Protein AF-A0A6G1R841-F1 (afdb_monomer_lite)

Radius of gyration: 22.88 Å; chains: 1; bounding box: 64×58×62 Å

Sequence (181 aa):
MAHLGDCILSTQPREPSEGLQLNFQQNINDTMTVLPKLATGLDVNVRFTGVSDFEYTPECIIFDLLNVPLYHGWLVDPQSLEVVHAVGRLSYNQLVEKIITCKQASDSGLVSEGLVAEQFLESTASQLTYHGLCELTAAVREGELSVFFRNNHFSTMIKHEVWPRPCPGFLGASMTPVTLS

Structure (mmCIF, N/CA/C/O backbone):
data_AF-A0A6G1R841-F1
#
_entry.id   AF-A0A6G1R841-F1
#
loop_
_atom_site.group_PDB
_atom_site.id
_atom_site.type_symbol
_atom_site.label_atom_id
_atom_site.label_alt_id
_atom_site.label_comp_id
_atom_site.label_asym_id
_atom_site.label_entity_id
_atom_site.label_seq_id
_atom_site.pdbx_PDB_ins_code
_atom_site.Cartn_x
_atom_site.Cartn_y
_atom_site.Cartn_z
_atom_site.occupancy
_atom_site.B_iso_or_equiv
_atom_site.auth_seq_id
_atom_site.auth_comp_id
_atom_site.auth_asym_id
_atom_site.auth_atom_id
_atom_site.pdbx_PDB_model_num
ATOM 1 N N . MET A 1 1 ? -10.593 12.272 17.774 1.00 74.06 1 MET A N 1
ATOM 2 C CA . MET A 1 1 ? -9.296 12.176 18.477 1.00 74.06 1 MET A CA 1
ATOM 3 C C . MET A 1 1 ? -9.442 11.687 19.912 1.00 74.06 1 MET A C 1
ATOM 5 O O . MET A 1 1 ? -8.889 10.636 20.182 1.00 74.06 1 MET A O 1
ATOM 9 N N . ALA A 1 2 ? -10.221 12.342 20.789 1.00 78.50 2 ALA A N 1
ATOM 10 C CA . ALA A 1 2 ? -10.377 11.920 22.196 1.00 78.50 2 ALA A CA 1
ATOM 11 C C . ALA A 1 2 ? -10.762 10.433 22.370 1.00 78.50 2 ALA A C 1
ATOM 13 O O . ALA A 1 2 ? -10.008 9.681 22.968 1.00 78.50 2 ALA A O 1
ATOM 14 N N . HIS A 1 3 ? -11.838 9.974 21.718 1.00 82.88 3 HIS A N 1
ATOM 15 C CA . HIS A 1 3 ? -12.283 8.574 21.815 1.00 82.88 3 HIS A CA 1
ATOM 16 C C . HIS A 1 3 ? -11.253 7.538 21.336 1.00 82.88 3 HIS A C 1
ATOM 18 O O . HIS A 1 3 ? -11.164 6.454 21.903 1.00 82.88 3 HIS A O 1
ATOM 24 N N . LEU A 1 4 ? -10.478 7.863 20.296 1.00 79.56 4 LEU A N 1
ATOM 25 C CA . LEU A 1 4 ? -9.416 6.989 19.787 1.00 79.56 4 LEU A CA 1
ATOM 26 C C . LEU A 1 4 ? -8.253 6.912 20.783 1.00 79.56 4 LEU A C 1
ATOM 28 O O . LEU A 1 4 ? -7.759 5.822 21.048 1.00 79.56 4 LEU A O 1
ATOM 32 N N . GLY A 1 5 ? -7.872 8.049 21.378 1.00 80.44 5 GLY A N 1
ATOM 33 C CA . GLY A 1 5 ? -6.882 8.095 22.455 1.00 80.44 5 GLY A CA 1
ATOM 34 C C . GLY A 1 5 ? -7.309 7.266 23.667 1.00 80.44 5 GLY A C 1
ATOM 35 O O . GLY A 1 5 ? -6.523 6.463 24.158 1.00 80.44 5 GLY A O 1
ATOM 36 N N . ASP A 1 6 ? -8.572 7.373 24.087 1.00 82.44 6 ASP A N 1
ATOM 37 C CA . ASP A 1 6 ? -9.109 6.587 25.205 1.00 82.44 6 ASP A CA 1
ATOM 38 C C . ASP A 1 6 ? -9.108 5.073 24.905 1.00 82.44 6 ASP A C 1
ATOM 40 O O . ASP A 1 6 ? -8.779 4.263 25.774 1.00 82.44 6 ASP A O 1
ATOM 44 N N . CYS A 1 7 ? -9.420 4.670 23.665 1.00 81.88 7 CYS A N 1
ATOM 45 C CA . CYS A 1 7 ? -9.338 3.266 23.238 1.00 81.88 7 CYS A CA 1
ATOM 46 C C . CYS A 1 7 ? -7.894 2.737 23.276 1.00 81.88 7 CYS A C 1
ATOM 48 O O . CYS A 1 7 ? -7.646 1.637 23.764 1.00 81.88 7 CYS A O 1
ATOM 50 N N . ILE A 1 8 ? -6.926 3.532 22.812 1.00 82.44 8 ILE A N 1
ATOM 51 C CA . ILE A 1 8 ? -5.506 3.150 22.821 1.00 82.44 8 ILE A CA 1
ATOM 52 C C . ILE A 1 8 ? -4.992 3.014 24.259 1.00 82.44 8 ILE A C 1
ATOM 54 O O . ILE A 1 8 ? -4.371 2.010 24.596 1.00 82.44 8 ILE A O 1
ATOM 58 N N . LEU A 1 9 ? -5.312 3.971 25.134 1.00 82.62 9 LEU A N 1
ATOM 59 C CA . LEU A 1 9 ? -4.882 3.952 26.538 1.00 82.62 9 LEU A CA 1
ATOM 60 C C . LEU A 1 9 ? -5.543 2.840 27.367 1.00 82.62 9 LEU A C 1
ATOM 62 O O . LEU A 1 9 ? -4.988 2.426 28.382 1.00 82.62 9 LEU A O 1
ATOM 66 N N . SER A 1 10 ? -6.716 2.354 26.955 1.00 82.56 10 SER A N 1
ATOM 67 C CA . SER A 1 10 ? -7.406 1.231 27.609 1.00 82.56 10 SER A CA 1
ATOM 68 C C . SER A 1 10 ? -6.985 -0.146 27.082 1.00 82.56 10 SER A C 1
ATOM 70 O O . SER A 1 10 ? -7.408 -1.166 27.633 1.00 82.56 10 SER A O 1
ATOM 72 N N . THR A 1 11 ? -6.132 -0.198 26.054 1.00 80.88 11 THR A N 1
ATOM 73 C CA . THR A 1 11 ? -5.610 -1.455 25.505 1.00 80.88 11 THR A CA 1
ATOM 74 C C . THR A 1 11 ? -4.647 -2.104 26.504 1.00 80.88 11 THR A C 1
ATOM 76 O O . THR A 1 11 ? -3.770 -1.441 27.054 1.00 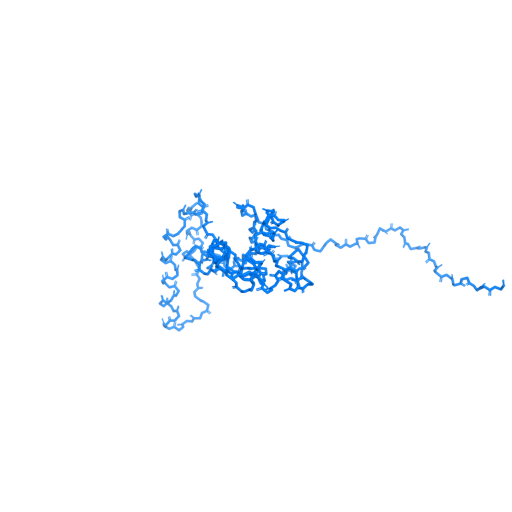80.88 11 THR A O 1
ATOM 79 N N . GLN A 1 12 ? -4.794 -3.411 26.747 1.00 75.56 12 GLN A N 1
ATOM 80 C CA . GLN A 1 12 ? -3.916 -4.161 27.651 1.00 75.56 12 GLN A CA 1
ATOM 81 C C . GLN A 1 12 ? -2.863 -4.975 26.885 1.00 75.56 12 GLN A C 1
ATOM 83 O O . GLN A 1 12 ? -3.154 -5.476 25.793 1.00 75.56 12 GLN A O 1
ATOM 88 N N . PRO A 1 13 ? -1.653 -5.154 27.449 1.00 73.00 13 PRO A N 1
ATOM 89 C CA . PRO A 1 13 ? -0.644 -6.022 26.859 1.00 73.00 13 PRO A CA 1
ATOM 90 C C . PRO A 1 13 ? -1.147 -7.471 26.813 1.00 73.00 13 PRO A C 1
ATOM 92 O O . PRO A 1 13 ? -1.739 -7.972 27.768 1.00 73.00 13 PRO A O 1
ATOM 95 N N . ARG A 1 14 ? -0.892 -8.157 25.692 1.00 68.06 14 ARG A N 1
ATOM 96 C CA . ARG A 1 14 ? -1.326 -9.550 25.477 1.00 68.06 14 ARG A CA 1
ATOM 97 C C . ARG A 1 14 ? -0.632 -10.546 26.409 1.00 68.06 14 ARG A C 1
ATOM 99 O O . ARG A 1 14 ? -1.213 -11.583 26.704 1.00 68.06 14 ARG A O 1
ATOM 106 N N . GLU A 1 15 ? 0.574 -10.228 26.885 1.00 68.19 15 GLU A N 1
ATOM 107 C CA . GLU A 1 15 ? 1.327 -11.054 27.830 1.00 68.19 15 GLU A CA 1
ATOM 108 C C . GLU A 1 15 ? 2.006 -10.212 28.925 1.00 68.19 15 GLU A C 1
ATOM 110 O O . GLU A 1 15 ? 2.488 -9.113 28.645 1.00 68.19 15 GLU A O 1
ATOM 115 N N . PRO A 1 16 ? 2.092 -10.721 30.170 1.00 63.12 16 PRO A N 1
ATOM 116 C CA . PRO A 1 16 ? 2.532 -9.941 31.326 1.00 63.12 16 PRO A CA 1
ATOM 117 C C . PRO A 1 16 ? 4.055 -9.870 31.531 1.00 63.12 16 PRO A C 1
ATOM 119 O O . PRO A 1 16 ? 4.486 -9.366 32.565 1.00 63.12 16 PRO A O 1
ATOM 122 N N . SER A 1 17 ? 4.894 -10.362 30.615 1.00 73.81 17 SER A N 1
ATOM 123 C CA . SER A 1 17 ? 6.352 -10.347 30.826 1.00 73.81 17 SER A CA 1
ATOM 124 C C . SER A 1 17 ? 6.938 -8.924 30.767 1.00 73.81 17 SER A C 1
ATOM 126 O O . SER A 1 17 ? 6.540 -8.109 29.936 1.00 73.81 17 SER A O 1
ATOM 128 N N . GLU A 1 18 ? 7.895 -8.603 31.649 1.00 68.06 18 GLU A N 1
ATOM 129 C CA . GLU A 1 18 ? 8.427 -7.233 31.822 1.00 68.06 18 GLU A CA 1
ATOM 130 C C . GLU A 1 18 ? 8.997 -6.623 30.530 1.00 68.06 18 GLU A C 1
ATOM 132 O O . GLU A 1 18 ? 8.741 -5.460 30.223 1.00 68.06 18 GLU A O 1
ATOM 137 N N . GLY A 1 19 ? 9.724 -7.409 29.727 1.00 67.25 19 GLY A N 1
ATOM 138 C CA . GLY A 1 19 ? 10.268 -6.936 28.448 1.00 67.25 19 GLY A CA 1
ATOM 139 C C . GLY A 1 19 ? 9.185 -6.608 27.412 1.00 67.25 19 GLY A C 1
ATOM 140 O O . GLY A 1 19 ? 9.329 -5.659 26.643 1.00 67.25 19 GLY A O 1
ATOM 141 N N . LEU A 1 20 ? 8.070 -7.345 27.419 1.00 69.88 20 LEU A N 1
ATOM 142 C CA . LEU A 1 20 ? 6.923 -7.079 26.547 1.00 69.88 20 LEU A CA 1
ATOM 143 C C . LEU A 1 20 ? 6.130 -5.849 27.003 1.00 69.88 20 LEU A C 1
ATOM 145 O O . LEU A 1 20 ? 5.612 -5.124 26.155 1.00 69.88 20 LEU A O 1
ATOM 149 N N . GLN A 1 21 ? 6.090 -5.563 28.308 1.00 76.06 21 GLN A N 1
ATOM 150 C CA . GLN A 1 21 ? 5.457 -4.349 28.834 1.00 76.06 21 GLN A CA 1
ATOM 151 C C . GLN A 1 21 ? 6.194 -3.077 28.398 1.00 76.06 21 GLN A C 1
ATOM 153 O O . GLN A 1 21 ? 5.546 -2.101 28.023 1.00 76.06 21 GLN A O 1
ATOM 158 N N . LEU A 1 22 ? 7.532 -3.089 28.388 1.00 78.69 22 LEU A N 1
ATOM 159 C CA . LEU A 1 22 ? 8.325 -1.948 27.914 1.00 78.69 22 LEU A CA 1
ATOM 160 C C . LEU A 1 22 ? 8.107 -1.683 26.418 1.00 78.69 22 LEU A C 1
ATOM 162 O O . LEU A 1 22 ? 7.856 -0.540 26.037 1.00 78.69 22 LEU A O 1
ATOM 166 N N . ASN A 1 23 ? 8.117 -2.734 25.591 1.00 83.38 23 ASN A N 1
ATOM 167 C CA . ASN A 1 23 ? 7.815 -2.614 24.161 1.00 83.38 23 ASN A CA 1
ATOM 168 C C . ASN A 1 23 ? 6.393 -2.085 23.932 1.00 83.38 23 ASN A C 1
ATOM 170 O O . ASN A 1 23 ? 6.179 -1.195 23.116 1.00 83.38 23 ASN A O 1
ATOM 174 N N . PHE A 1 24 ? 5.416 -2.587 24.689 1.00 81.88 24 PHE A N 1
ATOM 175 C CA . PHE A 1 24 ? 4.035 -2.123 24.597 1.00 81.88 24 PHE A CA 1
ATOM 176 C C . PHE A 1 24 ? 3.890 -0.644 24.984 1.00 81.88 24 PHE A C 1
ATOM 178 O O . PHE A 1 24 ? 3.214 0.116 24.292 1.00 81.88 24 PHE A O 1
ATOM 185 N N . GLN A 1 25 ? 4.568 -0.207 26.048 1.00 83.62 25 GLN A N 1
ATOM 186 C CA . GLN A 1 25 ? 4.565 1.192 26.470 1.00 83.62 25 GLN A CA 1
ATOM 187 C C . GLN A 1 25 ? 5.203 2.109 25.420 1.00 83.62 25 GLN A C 1
ATOM 189 O O . GLN A 1 25 ? 4.707 3.214 25.184 1.00 83.62 25 GLN A O 1
ATOM 194 N N . GLN A 1 26 ? 6.283 1.651 24.784 1.00 85.50 26 GLN A N 1
ATOM 195 C CA . GLN A 1 26 ? 6.903 2.361 23.672 1.00 85.50 26 GLN A CA 1
ATOM 196 C C . GLN A 1 26 ? 5.933 2.473 22.490 1.00 85.50 26 GLN A C 1
ATOM 198 O O . GLN A 1 26 ? 5.714 3.578 22.000 1.00 85.50 26 GLN A O 1
ATOM 203 N N . ASN A 1 27 ? 5.250 1.382 22.131 1.00 85.94 27 ASN A N 1
ATOM 204 C CA . ASN A 1 27 ? 4.256 1.395 21.061 1.00 85.94 27 ASN A CA 1
ATOM 205 C C . ASN A 1 27 ? 3.121 2.395 21.331 1.00 85.94 27 ASN A C 1
ATOM 207 O O . ASN A 1 27 ? 2.711 3.114 20.421 1.00 85.94 27 ASN A O 1
ATOM 211 N N . ILE A 1 28 ? 2.627 2.494 22.573 1.00 86.50 28 ILE A N 1
ATOM 212 C CA . ILE A 1 28 ? 1.620 3.503 22.950 1.00 86.50 28 ILE A CA 1
ATOM 213 C C . ILE A 1 28 ? 2.160 4.923 22.744 1.00 86.50 28 ILE A C 1
ATOM 215 O O . ILE A 1 28 ? 1.470 5.762 22.165 1.00 86.50 28 ILE A O 1
ATOM 219 N N . ASN A 1 29 ? 3.384 5.205 23.194 1.00 86.44 29 ASN A N 1
ATOM 220 C CA . ASN A 1 29 ? 3.980 6.536 23.057 1.00 86.44 29 ASN A C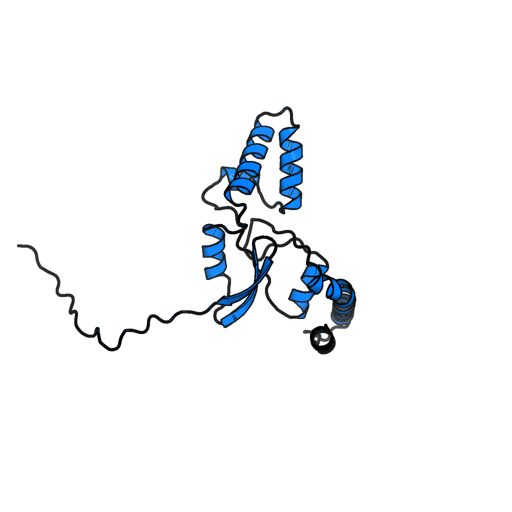A 1
ATOM 221 C C . ASN A 1 29 ? 4.175 6.928 21.584 1.00 86.44 29 ASN A C 1
ATOM 223 O O . ASN A 1 29 ? 3.836 8.049 21.188 1.00 86.44 29 ASN A O 1
ATOM 227 N N . ASP A 1 30 ? 4.656 5.994 20.767 1.00 86.44 30 ASP A N 1
ATOM 228 C CA . ASP A 1 30 ? 4.822 6.188 19.327 1.00 86.44 30 ASP A CA 1
ATOM 229 C C . ASP A 1 30 ? 3.459 6.448 18.667 1.00 86.44 30 ASP A C 1
ATOM 231 O O . ASP A 1 30 ? 3.296 7.425 17.934 1.00 86.44 30 ASP A O 1
ATOM 235 N N . THR A 1 31 ? 2.433 5.676 19.045 1.00 85.94 31 THR A N 1
ATOM 236 C CA . THR A 1 31 ? 1.043 5.845 18.583 1.00 85.94 31 THR A CA 1
ATOM 237 C C . THR A 1 31 ? 0.485 7.227 18.908 1.00 85.94 31 THR A C 1
ATOM 239 O O . THR A 1 31 ? -0.121 7.869 18.051 1.00 85.94 31 THR A O 1
ATOM 242 N N . MET A 1 32 ? 0.702 7.730 20.126 1.00 85.88 32 MET A N 1
ATOM 243 C CA . MET A 1 32 ? 0.246 9.069 20.526 1.00 85.88 32 MET A CA 1
ATOM 244 C C . MET A 1 32 ? 0.916 10.181 19.711 1.00 85.88 32 MET A C 1
ATOM 246 O O . MET A 1 32 ? 0.311 11.232 19.491 1.00 85.88 32 MET A O 1
ATOM 250 N N . THR A 1 33 ? 2.129 9.933 19.217 1.00 87.06 33 THR A N 1
ATOM 251 C CA . THR A 1 33 ? 2.873 10.868 18.366 1.00 87.06 33 THR A CA 1
ATOM 252 C C . THR A 1 33 ? 2.344 10.873 16.929 1.00 87.06 33 THR A C 1
ATOM 254 O O . THR A 1 33 ? 2.270 11.933 16.306 1.00 87.06 33 THR A O 1
ATOM 257 N N . VAL A 1 34 ? 1.930 9.714 16.400 1.00 87.25 34 VAL A N 1
ATOM 258 C CA . VAL A 1 34 ? 1.402 9.585 15.027 1.00 87.25 34 VAL A CA 1
ATOM 259 C C . VAL A 1 34 ? -0.107 9.817 14.914 1.00 87.25 34 VAL A C 1
ATOM 261 O O . VAL A 1 34 ? -0.588 10.156 13.838 1.00 87.25 34 VAL A O 1
ATOM 264 N N . LEU A 1 35 ? -0.859 9.719 16.012 1.00 84.81 35 LEU A N 1
ATOM 265 C CA . LEU A 1 35 ? -2.314 9.910 16.072 1.00 84.81 35 LEU A CA 1
ATOM 266 C C . LEU A 1 35 ? -2.807 11.153 15.305 1.00 84.81 35 LEU A C 1
ATOM 268 O O . LEU A 1 35 ? -3.741 11.017 14.512 1.00 84.81 35 LEU A O 1
ATOM 272 N N . PRO A 1 36 ? -2.214 12.355 15.475 1.00 86.69 36 PRO A N 1
ATOM 273 C CA . PRO A 1 36 ? -2.633 13.544 14.732 1.00 86.69 36 PRO A CA 1
ATOM 274 C C . PRO A 1 36 ? -2.556 13.383 13.209 1.00 86.69 36 PRO A C 1
ATOM 276 O O . PRO A 1 36 ? -3.384 13.960 12.503 1.00 86.69 36 PRO A O 1
ATOM 279 N N . LYS A 1 37 ? -1.624 12.561 12.702 1.00 85.69 37 LYS A N 1
ATOM 280 C CA . LYS A 1 37 ? -1.458 12.312 11.264 1.00 85.69 37 LYS A CA 1
ATOM 281 C C . LYS A 1 37 ? -2.651 11.584 10.650 1.00 85.69 37 LYS A C 1
ATOM 283 O O . LYS A 1 37 ? -2.954 11.817 9.487 1.00 85.69 37 LYS A O 1
ATOM 288 N N . LEU A 1 38 ? -3.414 10.810 11.429 1.00 82.44 38 LEU A N 1
ATOM 289 C CA . LEU A 1 38 ? -4.657 10.191 10.942 1.00 82.44 38 LEU A CA 1
ATOM 290 C C . LEU A 1 38 ? -5.654 11.216 10.380 1.00 82.44 38 LEU A C 1
ATOM 292 O O . LEU A 1 38 ? -6.457 10.873 9.518 1.00 82.44 38 LEU A O 1
ATOM 296 N N . ALA A 1 39 ? -5.621 12.462 10.865 1.00 81.56 39 ALA A N 1
ATOM 297 C CA . ALA A 1 39 ? -6.498 13.526 10.384 1.00 81.56 39 ALA A CA 1
ATOM 298 C C . ALA A 1 39 ? -5.952 14.253 9.144 1.00 81.56 39 ALA A C 1
ATOM 300 O O . ALA A 1 39 ? -6.733 14.824 8.386 1.00 81.56 39 ALA A O 1
ATOM 301 N N . THR A 1 40 ? -4.631 14.267 8.947 1.00 83.50 40 THR A N 1
ATOM 302 C CA . THR A 1 40 ? -3.967 15.035 7.879 1.00 83.50 40 THR A CA 1
ATOM 303 C C . THR A 1 40 ? -3.497 14.180 6.705 1.00 83.50 40 THR A C 1
ATOM 305 O O . THR A 1 40 ? -3.208 14.728 5.647 1.00 83.50 40 THR A O 1
ATOM 308 N N . GLY A 1 41 ? -3.424 12.861 6.880 1.00 81.62 41 GLY A N 1
ATOM 309 C CA . GLY A 1 41 ? -2.902 11.914 5.900 1.00 81.62 41 GLY A CA 1
ATOM 310 C C . GLY A 1 41 ? -1.874 10.984 6.537 1.00 81.62 41 GLY A C 1
ATOM 311 O O . GLY A 1 41 ? -1.016 11.427 7.301 1.00 81.62 41 GLY A O 1
ATOM 312 N N . LEU A 1 42 ? -1.990 9.694 6.231 1.00 86.25 42 LEU A N 1
ATOM 313 C CA . LEU A 1 42 ? -1.114 8.648 6.740 1.00 86.25 42 LEU A CA 1
ATOM 314 C C . LEU A 1 42 ? -0.214 8.143 5.612 1.00 86.25 42 LEU A C 1
ATOM 316 O O . LEU A 1 42 ? -0.721 7.725 4.569 1.00 86.25 42 LEU A O 1
ATOM 320 N N . ASP A 1 43 ? 1.097 8.167 5.833 1.00 86.50 43 ASP A N 1
ATOM 321 C CA . ASP A 1 43 ? 2.070 7.683 4.860 1.00 86.50 43 ASP A CA 1
ATOM 322 C C . ASP A 1 43 ? 2.221 6.163 4.980 1.00 86.50 43 ASP A C 1
ATOM 324 O O . ASP A 1 43 ? 2.599 5.631 6.027 1.00 86.50 43 ASP A O 1
ATOM 328 N N . VAL A 1 44 ? 1.925 5.458 3.889 1.00 91.00 44 VAL A N 1
ATOM 329 C CA . VAL A 1 44 ? 2.111 4.009 3.769 1.00 91.00 44 VAL A CA 1
ATOM 330 C C . VAL A 1 44 ? 2.909 3.702 2.514 1.00 91.00 44 VAL A C 1
ATOM 332 O O . VAL A 1 44 ?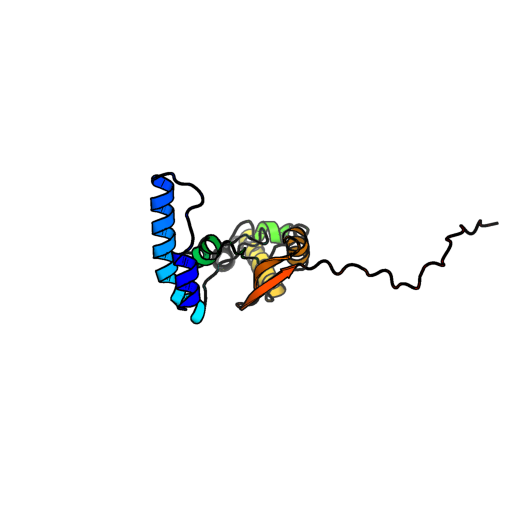 2.741 4.348 1.481 1.00 91.00 44 VAL A O 1
ATOM 335 N N . ASN A 1 45 ? 3.772 2.694 2.594 1.00 94.25 45 ASN A N 1
ATOM 336 C CA . ASN A 1 45 ? 4.561 2.243 1.457 1.00 94.25 45 ASN A CA 1
ATOM 337 C C . ASN A 1 45 ? 4.309 0.752 1.224 1.00 94.25 45 ASN A C 1
ATOM 339 O O . ASN A 1 45 ? 4.732 -0.087 2.015 1.00 94.25 45 ASN A O 1
ATOM 343 N N . VAL A 1 46 ? 3.576 0.430 0.161 1.00 95.50 46 VAL A N 1
ATOM 344 C CA . VAL A 1 46 ? 3.184 -0.948 -0.168 1.00 95.50 46 VAL A CA 1
ATOM 345 C C . VAL A 1 46 ? 4.351 -1.736 -0.756 1.00 95.50 46 VAL A C 1
ATOM 347 O O . VAL A 1 46 ? 5.236 -1.170 -1.403 1.00 95.50 46 VAL A O 1
ATOM 350 N N . ARG A 1 47 ? 4.326 -3.058 -0.592 1.00 96.81 47 ARG A N 1
ATOM 351 C CA . ARG A 1 47 ? 5.098 -4.014 -1.391 1.00 96.81 47 ARG A CA 1
ATOM 352 C C . ARG A 1 47 ? 4.137 -4.805 -2.258 1.00 96.81 47 ARG A C 1
ATOM 354 O O . ARG A 1 47 ? 3.043 -5.142 -1.839 1.00 96.81 47 ARG A O 1
ATOM 361 N N . PHE A 1 48 ? 4.561 -5.163 -3.458 1.00 96.56 48 PHE A N 1
ATOM 362 C CA . PHE A 1 48 ? 3.664 -5.785 -4.436 1.00 96.56 48 PHE A CA 1
ATOM 363 C C . PHE A 1 48 ? 3.553 -7.316 -4.305 1.00 96.56 48 PHE A C 1
ATOM 365 O O . PHE A 1 48 ? 3.067 -7.976 -5.224 1.00 96.56 48 PHE A O 1
ATOM 372 N N . THR A 1 49 ? 4.048 -7.881 -3.200 1.00 95.12 49 THR A N 1
ATOM 373 C CA . THR A 1 49 ? 4.208 -9.327 -2.981 1.00 95.12 49 THR A CA 1
ATOM 374 C C . THR A 1 49 ? 3.026 -9.995 -2.288 1.00 95.12 49 THR A C 1
ATOM 376 O O . THR A 1 49 ? 2.880 -11.206 -2.419 1.00 95.12 49 THR A O 1
ATOM 379 N N . GLY A 1 50 ? 2.194 -9.237 -1.574 1.00 95.38 50 GLY A N 1
ATOM 380 C CA . GLY A 1 50 ? 1.092 -9.775 -0.783 1.00 95.38 50 GLY A CA 1
ATOM 381 C C . GLY A 1 50 ? 0.148 -8.669 -0.331 1.00 95.38 50 GLY A C 1
ATOM 382 O O . GLY A 1 50 ? 0.518 -7.503 -0.315 1.00 95.38 50 GLY A O 1
ATOM 383 N N . VAL A 1 51 ? -1.083 -9.023 0.036 1.00 96.31 51 VAL A N 1
ATOM 384 C CA . VAL A 1 51 ? -2.150 -8.049 0.354 1.00 96.31 51 VAL A CA 1
ATOM 385 C C . VAL A 1 51 ? -1.977 -7.306 1.679 1.00 96.31 51 VAL A C 1
ATOM 387 O O . VAL A 1 51 ? -2.639 -6.297 1.905 1.00 96.31 51 VAL A O 1
ATOM 390 N N . SER A 1 52 ? -1.115 -7.804 2.563 1.00 95.25 52 SER A N 1
ATOM 391 C CA . SER A 1 52 ? -0.780 -7.191 3.857 1.00 95.25 52 SER A CA 1
ATOM 392 C C . SER A 1 52 ? 0.655 -6.672 3.892 1.00 95.25 52 SER A C 1
ATOM 394 O O . SER A 1 52 ? 1.153 -6.322 4.962 1.00 95.25 52 SER A O 1
ATOM 396 N N . ASP A 1 53 ? 1.344 -6.650 2.749 1.00 95.38 53 ASP A N 1
ATOM 397 C CA . ASP A 1 53 ? 2.769 -6.364 2.720 1.00 95.38 53 ASP A CA 1
ATOM 398 C C . ASP A 1 53 ? 3.001 -4.857 2.605 1.00 95.38 53 ASP A C 1
ATOM 400 O O . ASP A 1 53 ? 3.007 -4.268 1.526 1.00 95.38 53 ASP A O 1
ATOM 404 N N . PHE A 1 54 ? 3.264 -4.229 3.745 1.00 94.50 54 PHE A N 1
ATOM 405 C CA . PHE A 1 54 ? 3.687 -2.835 3.831 1.00 94.50 54 PHE A CA 1
ATOM 406 C C . PHE A 1 54 ? 5.120 -2.750 4.362 1.00 94.50 54 PHE A C 1
ATOM 408 O O . PHE A 1 54 ? 5.602 -3.617 5.094 1.00 94.50 54 PHE A O 1
ATOM 415 N N . GLU A 1 55 ? 5.836 -1.693 3.996 1.00 92.56 55 GLU A N 1
ATOM 416 C CA . GLU A 1 55 ? 6.999 -1.273 4.763 1.00 92.56 55 GLU A CA 1
ATOM 417 C C . GLU A 1 55 ? 6.534 -0.771 6.129 1.00 92.56 55 GLU A C 1
ATOM 419 O O . GLU A 1 55 ? 5.569 -0.013 6.228 1.00 92.56 55 GLU A O 1
ATOM 424 N N . TYR A 1 56 ? 7.211 -1.221 7.184 1.00 85.38 56 TYR A N 1
ATOM 425 C CA . TYR A 1 56 ? 6.861 -0.823 8.536 1.00 85.38 56 TYR A CA 1
ATOM 426 C C . TYR A 1 56 ? 7.224 0.647 8.746 1.00 85.38 56 TYR A C 1
ATOM 428 O O . TYR A 1 56 ? 8.400 0.998 8.861 1.00 85.38 56 TYR A O 1
ATOM 436 N N . THR A 1 57 ? 6.205 1.498 8.785 1.00 86.31 57 THR A N 1
ATOM 437 C CA . THR A 1 57 ? 6.318 2.905 9.161 1.00 86.31 57 THR A CA 1
ATOM 438 C C . THR A 1 57 ? 5.779 3.101 10.581 1.00 86.31 57 THR A C 1
ATOM 440 O O . THR A 1 57 ? 4.942 2.311 11.034 1.00 86.31 57 THR A O 1
ATOM 443 N N . PRO A 1 58 ? 6.225 4.136 11.317 1.00 84.50 58 PRO A N 1
ATOM 444 C CA . PRO A 1 58 ? 5.677 4.456 12.637 1.00 84.50 58 PRO A CA 1
ATOM 445 C C . PRO A 1 58 ? 4.154 4.609 12.637 1.00 84.50 58 PRO A C 1
ATOM 447 O O . PRO A 1 58 ? 3.502 4.350 13.634 1.00 84.50 58 PRO A O 1
ATOM 450 N N . GLU A 1 59 ? 3.573 5.014 11.515 1.00 84.56 59 GLU A N 1
ATOM 451 C CA . GLU A 1 59 ? 2.143 5.165 11.296 1.00 84.56 59 GLU A CA 1
ATOM 452 C C . GLU A 1 59 ? 1.369 3.837 11.358 1.00 84.56 59 GLU A C 1
ATOM 454 O O . GLU A 1 59 ? 0.226 3.813 11.823 1.00 84.56 59 GLU A O 1
ATOM 459 N N . CYS A 1 60 ? 1.985 2.729 10.931 1.00 86.50 60 CYS A N 1
ATOM 460 C CA . CYS A 1 60 ? 1.350 1.409 10.907 1.00 86.50 60 CYS A CA 1
ATOM 461 C C . CYS A 1 60 ? 1.045 0.867 12.312 1.00 86.50 60 CYS A C 1
ATOM 463 O O . CYS A 1 60 ? 0.114 0.079 12.478 1.00 86.50 60 CYS A O 1
ATOM 465 N N . ILE A 1 61 ? 1.756 1.353 13.334 1.00 86.62 61 ILE A N 1
ATOM 466 C CA . ILE A 1 61 ? 1.614 0.904 14.725 1.00 86.62 61 ILE A CA 1
ATOM 467 C C . ILE A 1 61 ? 0.197 1.101 15.283 1.00 86.62 61 ILE A C 1
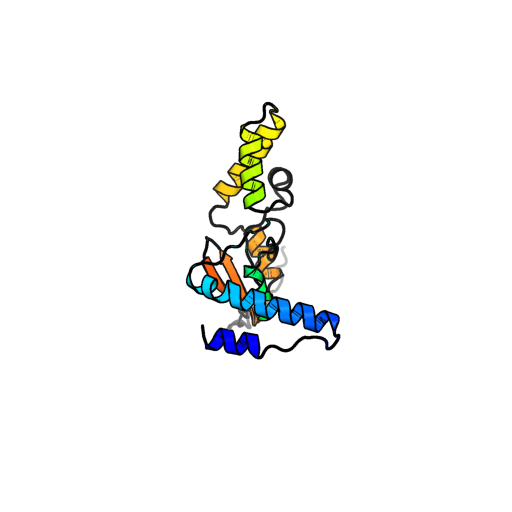ATOM 469 O O . ILE A 1 61 ? -0.243 0.364 16.164 1.00 86.62 61 ILE A O 1
ATOM 473 N N . ILE A 1 62 ? -0.540 2.084 14.749 1.00 88.00 62 ILE A N 1
ATOM 474 C CA . ILE A 1 62 ? -1.921 2.377 15.140 1.00 88.00 62 ILE A CA 1
ATOM 475 C C . ILE A 1 62 ? -2.819 1.176 14.816 1.00 88.00 62 ILE A C 1
ATOM 477 O O . ILE A 1 62 ? -3.663 0.795 15.627 1.00 88.00 62 ILE A O 1
ATOM 481 N N . PHE A 1 63 ? -2.636 0.577 13.638 1.00 88.69 63 PHE A N 1
ATOM 482 C CA . PHE A 1 63 ? -3.419 -0.572 13.184 1.00 88.69 63 PHE A CA 1
ATOM 483 C C . PHE A 1 63 ? -3.093 -1.820 14.007 1.00 88.69 63 PHE A C 1
ATOM 485 O O . PHE A 1 63 ? -4.007 -2.540 14.418 1.00 88.69 63 PHE A O 1
ATOM 492 N N . ASP A 1 64 ? -1.815 -2.008 14.345 1.00 85.81 64 ASP A N 1
ATOM 493 C CA . ASP A 1 64 ? -1.356 -3.107 15.195 1.00 85.81 64 ASP A CA 1
ATOM 494 C C . ASP A 1 64 ? -1.916 -3.003 16.623 1.00 85.81 64 ASP A C 1
ATOM 496 O O . ASP A 1 64 ? -2.424 -3.992 17.161 1.00 85.81 64 ASP A O 1
ATOM 500 N N . LEU A 1 65 ? -1.889 -1.807 17.231 1.00 85.31 65 LEU A N 1
ATOM 501 C CA . LEU A 1 65 ? -2.442 -1.584 18.573 1.00 85.31 65 LEU A CA 1
ATOM 502 C C . LEU A 1 65 ? -3.960 -1.758 18.620 1.00 85.31 65 LEU A C 1
ATOM 504 O O . LEU A 1 65 ? -4.475 -2.371 19.553 1.00 85.31 65 LEU A O 1
ATOM 508 N N . LEU A 1 66 ? -4.679 -1.249 17.616 1.00 84.12 66 LEU A N 1
ATOM 509 C CA . LEU A 1 66 ? -6.134 -1.404 17.527 1.00 84.12 66 LEU A CA 1
ATOM 510 C C . LEU A 1 66 ? -6.553 -2.813 17.083 1.00 84.12 66 LEU A C 1
ATOM 512 O O . LEU A 1 66 ? -7.745 -3.120 17.080 1.00 84.12 66 LEU A O 1
ATOM 516 N N . ASN A 1 67 ? -5.590 -3.673 16.729 1.00 86.69 67 ASN A N 1
ATOM 517 C CA . ASN A 1 67 ? -5.820 -4.999 16.167 1.00 86.69 67 ASN A CA 1
ATOM 518 C C . ASN A 1 67 ? -6.757 -4.956 14.945 1.00 86.69 67 ASN A C 1
ATOM 520 O O . ASN A 1 67 ? -7.649 -5.793 14.798 1.00 86.69 67 ASN A O 1
ATOM 524 N N . VAL A 1 68 ? -6.560 -3.952 14.087 1.00 91.19 68 VAL A N 1
ATOM 525 C CA . VAL A 1 68 ? -7.308 -3.758 12.843 1.00 91.19 68 VAL A CA 1
ATOM 526 C C . VAL A 1 68 ? -6.370 -4.060 11.679 1.00 91.19 68 VAL A C 1
ATOM 528 O O . VAL A 1 68 ? -5.413 -3.318 11.483 1.00 91.19 68 VAL A O 1
ATOM 531 N N . PRO A 1 69 ? -6.616 -5.113 10.885 1.00 93.38 69 PRO A N 1
ATOM 532 C CA . PRO A 1 69 ? -5.768 -5.427 9.743 1.00 93.38 69 PRO A CA 1
ATOM 533 C C . PRO A 1 69 ? -5.767 -4.301 8.705 1.00 93.38 69 PRO A C 1
ATOM 535 O O . PRO A 1 69 ? -6.822 -3.748 8.383 1.00 93.38 69 PRO A O 1
ATOM 538 N N . LEU A 1 70 ? -4.592 -4.007 8.149 1.00 94.75 70 LEU A N 1
ATOM 539 C CA . LEU A 1 70 ? -4.420 -3.121 7.002 1.00 94.75 70 LEU A CA 1
ATOM 540 C C . LEU A 1 70 ? -4.141 -3.962 5.750 1.00 94.75 70 LEU A C 1
ATOM 542 O O . LEU A 1 70 ? -3.251 -4.812 5.749 1.00 94.75 70 LEU A O 1
ATOM 546 N N . TYR A 1 71 ? -4.894 -3.706 4.685 1.00 96.44 71 TYR A N 1
ATOM 547 C CA . TYR A 1 71 ? -4.803 -4.423 3.419 1.00 96.44 71 TYR A CA 1
ATOM 548 C C . TYR A 1 71 ? -4.673 -3.476 2.222 1.00 96.44 71 TYR A C 1
ATOM 550 O O . TYR A 1 71 ? -5.195 -2.362 2.233 1.00 96.44 71 TYR A O 1
ATOM 558 N N . HIS A 1 72 ? -4.050 -3.949 1.145 1.00 96.94 72 HIS A N 1
ATOM 559 C CA . HIS A 1 72 ? -4.078 -3.345 -0.187 1.00 96.94 72 HIS A CA 1
ATOM 560 C C . HIS A 1 72 ? -4.226 -4.436 -1.260 1.00 96.94 72 HIS A C 1
ATOM 562 O O . HIS A 1 72 ? -4.024 -5.618 -1.003 1.00 96.94 72 HIS A O 1
ATOM 568 N N . GLY A 1 73 ? -4.608 -4.049 -2.479 1.00 96.56 73 GLY A N 1
ATOM 569 C CA . GLY A 1 73 ? -4.811 -4.979 -3.605 1.00 96.56 73 GLY A CA 1
ATOM 570 C C . GLY A 1 73 ? -3.850 -4.754 -4.770 1.00 96.56 73 GLY A C 1
ATOM 571 O O . GLY A 1 73 ? -4.115 -5.168 -5.905 1.00 96.56 73 GLY A O 1
ATOM 572 N N . TRP A 1 74 ? -2.762 -4.035 -4.513 1.00 97.56 74 TRP A N 1
ATOM 573 C CA . TRP A 1 74 ? -1.769 -3.682 -5.520 1.00 97.56 74 TRP A CA 1
ATOM 574 C C . TRP A 1 74 ? -0.650 -4.724 -5.559 1.00 97.56 74 TRP A C 1
ATOM 576 O O . TRP A 1 74 ? 0.386 -4.548 -4.925 1.00 97.56 74 TRP A O 1
ATOM 586 N N . LEU A 1 75 ? -0.897 -5.836 -6.250 1.00 97.00 75 LEU A N 1
ATOM 587 C CA . LEU A 1 75 ? 0.018 -6.973 -6.326 1.00 97.00 75 LEU A CA 1
ATOM 588 C C . LEU A 1 75 ? 0.473 -7.201 -7.763 1.00 97.00 75 LEU A C 1
ATOM 590 O O . LEU A 1 75 ? -0.259 -6.918 -8.711 1.00 97.00 75 LEU A O 1
ATOM 594 N N . VAL A 1 76 ? 1.671 -7.754 -7.921 1.00 96.50 76 VAL A N 1
ATOM 595 C CA . VAL A 1 76 ? 2.108 -8.277 -9.217 1.00 96.50 76 VAL A CA 1
ATOM 596 C C . VAL A 1 76 ? 1.394 -9.600 -9.485 1.00 96.50 76 VAL A C 1
ATOM 598 O O . VAL A 1 76 ? 1.242 -10.422 -8.585 1.00 96.50 76 VAL A O 1
ATOM 601 N N . ASP A 1 77 ? 0.963 -9.807 -10.728 1.00 94.75 77 ASP A N 1
ATOM 602 C CA . ASP A 1 77 ? 0.423 -11.089 -11.171 1.00 94.75 77 ASP A CA 1
ATOM 603 C C . ASP A 1 77 ? 1.569 -12.104 -11.381 1.00 94.75 77 ASP A C 1
ATOM 605 O O . ASP A 1 77 ? 2.435 -11.863 -12.232 1.00 94.75 77 ASP A O 1
ATOM 609 N N . PRO A 1 78 ? 1.583 -13.251 -10.671 1.00 93.25 78 PRO A N 1
ATOM 610 C CA . PRO A 1 78 ? 2.591 -14.297 -10.836 1.00 93.25 78 PRO A CA 1
ATOM 611 C C . PRO A 1 78 ? 2.679 -14.866 -12.257 1.00 93.25 78 PRO A C 1
ATOM 613 O O . PRO A 1 78 ? 3.707 -15.435 -12.621 1.00 93.25 78 PRO A O 1
ATOM 616 N N . GLN A 1 79 ? 1.626 -14.721 -13.073 1.00 92.69 79 GLN A N 1
ATOM 617 C CA . GLN A 1 79 ? 1.641 -15.139 -14.478 1.00 92.69 79 GLN A CA 1
ATOM 618 C C . GLN A 1 79 ? 2.587 -14.284 -15.334 1.00 92.69 79 GLN A C 1
ATOM 620 O O . GLN A 1 79 ? 3.101 -14.756 -16.348 1.00 92.69 79 GLN A O 1
ATOM 625 N N . SER A 1 80 ? 2.855 -13.044 -14.919 1.00 93.75 80 SER A N 1
ATOM 626 C CA . SER A 1 80 ? 3.732 -12.109 -15.625 1.00 93.75 80 SER A CA 1
ATOM 627 C C . SER A 1 80 ? 5.158 -12.173 -15.074 1.00 93.75 80 SER A C 1
ATOM 629 O O . SER A 1 80 ? 5.596 -11.281 -14.348 1.00 93.75 80 SER A O 1
ATOM 631 N N . LEU A 1 81 ? 5.903 -13.225 -15.433 1.00 93.81 81 LEU A N 1
ATOM 632 C CA . LEU A 1 81 ? 7.263 -13.474 -14.923 1.00 93.81 81 LEU A CA 1
ATOM 633 C C . LEU A 1 81 ? 8.232 -12.301 -15.143 1.00 93.81 81 LEU A C 1
ATOM 635 O O . LEU A 1 81 ? 9.075 -12.037 -14.288 1.00 93.81 81 LEU A O 1
ATOM 639 N N . GLU A 1 82 ? 8.095 -11.578 -16.255 1.00 94.56 82 GLU A N 1
ATOM 640 C CA . GLU A 1 82 ? 8.907 -10.392 -16.555 1.00 94.56 82 GLU A CA 1
ATOM 641 C C . GLU A 1 82 ? 8.680 -9.275 -15.526 1.00 94.56 82 GLU A C 1
ATOM 643 O O . GLU A 1 82 ? 9.638 -8.699 -15.011 1.00 94.56 82 GLU A O 1
ATOM 648 N N . VAL A 1 83 ? 7.419 -9.020 -15.162 1.00 95.12 83 VAL A N 1
ATOM 649 C CA . VAL A 1 83 ? 7.048 -8.019 -14.151 1.00 95.12 83 VAL A CA 1
ATOM 650 C C . VAL A 1 83 ? 7.470 -8.483 -12.761 1.00 95.12 83 VAL A C 1
ATOM 652 O O . VAL A 1 83 ? 8.007 -7.690 -11.994 1.00 95.12 83 VAL A O 1
ATOM 655 N N . VAL A 1 84 ? 7.295 -9.770 -12.442 1.00 95.75 84 VAL A N 1
ATOM 656 C CA . VAL A 1 84 ? 7.758 -10.351 -11.171 1.00 95.75 84 VAL A CA 1
ATOM 657 C C . VAL A 1 84 ? 9.267 -10.172 -11.013 1.00 95.75 84 VAL A C 1
ATOM 659 O O . VAL A 1 84 ? 9.722 -9.780 -9.941 1.00 95.75 84 VAL A O 1
ATOM 662 N N . HIS A 1 85 ? 10.043 -10.414 -12.070 1.00 94.69 85 HIS A N 1
ATOM 663 C CA . HIS A 1 85 ? 11.488 -10.206 -12.054 1.00 94.69 85 HIS A CA 1
ATOM 664 C C . HIS A 1 85 ? 11.844 -8.720 -11.900 1.00 94.69 85 HIS A C 1
ATOM 666 O O . HIS A 1 85 ? 12.655 -8.366 -11.045 1.00 94.69 85 HIS A O 1
ATOM 672 N N . ALA A 1 86 ? 11.200 -7.845 -12.679 1.00 94.56 86 ALA A N 1
ATOM 673 C CA . ALA A 1 86 ? 11.471 -6.411 -12.662 1.00 94.56 86 ALA A CA 1
ATOM 674 C C . ALA A 1 86 ? 11.092 -5.734 -11.333 1.00 94.56 86 ALA A C 1
ATOM 676 O O . ALA A 1 86 ? 11.829 -4.878 -10.838 1.00 94.56 86 ALA A O 1
ATOM 677 N N . VAL A 1 87 ? 9.972 -6.121 -10.723 1.00 95.50 87 VAL A N 1
ATOM 678 C CA . VAL A 1 87 ? 9.488 -5.555 -9.454 1.00 95.50 87 VAL A CA 1
ATOM 679 C C . VAL A 1 87 ? 10.152 -6.227 -8.249 1.00 95.50 87 VAL A C 1
ATOM 681 O O . VAL A 1 87 ? 10.561 -5.557 -7.298 1.00 95.50 87 VAL A O 1
ATOM 684 N N . GLY A 1 88 ? 10.300 -7.551 -8.280 1.00 93.50 88 GLY A N 1
ATOM 685 C CA . GLY A 1 88 ? 10.883 -8.333 -7.195 1.00 93.50 88 GLY A CA 1
ATOM 686 C C . GLY A 1 88 ? 10.134 -8.160 -5.869 1.00 93.50 88 GLY A C 1
ATOM 687 O O . GLY A 1 88 ? 8.915 -8.281 -5.799 1.00 93.50 88 GLY A O 1
ATOM 688 N N . ARG A 1 89 ? 10.883 -7.893 -4.791 1.00 94.56 89 ARG A N 1
ATOM 689 C CA . ARG A 1 89 ? 10.359 -7.704 -3.417 1.00 94.56 89 ARG A CA 1
ATOM 690 C C . ARG A 1 89 ? 10.423 -6.243 -2.954 1.00 94.56 89 ARG A C 1
ATOM 692 O O . ARG A 1 89 ? 10.441 -5.963 -1.751 1.00 94.56 89 ARG A O 1
ATOM 699 N N . LEU A 1 90 ? 10.536 -5.324 -3.908 1.00 95.94 90 LEU A N 1
ATOM 700 C CA . LEU A 1 90 ? 10.697 -3.899 -3.647 1.00 95.94 90 LEU A CA 1
ATOM 701 C C . LEU A 1 90 ? 9.381 -3.291 -3.157 1.00 95.94 90 LEU A C 1
ATOM 703 O O . LEU A 1 90 ? 8.295 -3.723 -3.548 1.00 95.94 90 LEU A O 1
ATOM 707 N N . SER A 1 91 ? 9.487 -2.292 -2.284 1.00 96.75 91 SER A N 1
ATOM 708 C CA . SER A 1 91 ? 8.364 -1.406 -1.983 1.00 96.75 91 SER A CA 1
ATOM 709 C C . SER A 1 91 ? 8.159 -0.389 -3.109 1.00 96.75 91 SER A C 1
ATOM 711 O O . SER A 1 91 ? 9.024 -0.239 -3.974 1.00 96.75 91 SER A O 1
ATOM 713 N N . TYR A 1 92 ? 7.032 0.324 -3.111 1.00 95.94 92 TYR A N 1
ATOM 714 C CA . TYR A 1 92 ? 6.751 1.351 -4.116 1.00 95.94 92 TYR A CA 1
ATOM 715 C C . TYR A 1 92 ? 7.888 2.382 -4.219 1.00 95.94 92 TYR A C 1
ATOM 717 O O . TYR A 1 92 ? 8.404 2.603 -5.314 1.00 95.94 92 TYR A O 1
ATOM 725 N N . ASN A 1 93 ? 8.358 2.929 -3.091 1.00 95.56 93 ASN A N 1
ATOM 726 C CA . ASN A 1 93 ? 9.467 3.897 -3.100 1.00 95.56 93 ASN A CA 1
ATOM 727 C C . ASN A 1 93 ? 10.751 3.305 -3.706 1.00 95.56 93 ASN A C 1
ATOM 729 O O . ASN A 1 93 ? 11.372 3.916 -4.574 1.00 95.56 93 ASN A O 1
ATOM 733 N N . GLN A 1 94 ? 11.108 2.079 -3.311 1.00 96.31 94 GLN A N 1
ATOM 734 C CA . GLN A 1 94 ? 12.290 1.385 -3.832 1.00 96.31 94 GLN A CA 1
ATOM 735 C C . GLN A 1 94 ? 12.171 1.087 -5.334 1.00 96.31 94 GLN A C 1
ATOM 737 O O . GLN A 1 94 ? 13.160 1.144 -6.064 1.00 96.31 94 GLN A O 1
ATOM 742 N N . LEU A 1 95 ? 10.965 0.767 -5.810 1.00 96.56 95 LEU A N 1
ATOM 743 C CA . LEU A 1 95 ? 10.711 0.500 -7.220 1.00 96.56 95 LEU A CA 1
ATOM 744 C C . LEU A 1 95 ? 10.856 1.771 -8.064 1.00 96.56 95 LEU A C 1
ATOM 746 O O . LEU A 1 95 ? 11.481 1.728 -9.120 1.00 96.56 95 LEU A O 1
ATOM 750 N N . VAL A 1 96 ? 10.340 2.906 -7.584 1.00 95.94 96 VAL A N 1
ATOM 751 C CA . VAL A 1 96 ? 10.500 4.206 -8.254 1.00 95.94 96 VAL A CA 1
ATOM 752 C C . VAL A 1 96 ? 11.980 4.590 -8.356 1.00 95.94 96 VAL A C 1
ATOM 754 O O . VAL A 1 96 ? 12.446 4.964 -9.433 1.00 95.94 96 VAL A O 1
ATOM 757 N N . GLU A 1 97 ? 12.749 4.435 -7.275 1.00 95.62 97 GLU A N 1
ATOM 758 C CA . GLU A 1 97 ? 14.200 4.671 -7.285 1.00 95.62 97 GLU A CA 1
ATOM 759 C C . GLU A 1 97 ? 14.934 3.744 -8.267 1.00 95.62 97 GLU A C 1
ATOM 761 O O . GLU A 1 97 ? 15.804 4.187 -9.030 1.00 95.62 97 GLU A O 1
ATOM 766 N N . LYS A 1 98 ? 14.551 2.460 -8.302 1.00 95.31 98 LYS A N 1
ATOM 767 C CA . LYS A 1 98 ? 15.091 1.487 -9.258 1.00 95.31 98 LYS A CA 1
ATOM 768 C C . LYS A 1 98 ? 14.807 1.901 -10.698 1.00 95.31 98 LYS A C 1
ATOM 770 O O . LYS A 1 98 ? 15.728 1.874 -11.507 1.00 95.31 98 LYS A O 1
ATOM 775 N N . ILE A 1 99 ? 13.585 2.328 -11.021 1.00 95.69 99 ILE A N 1
ATOM 776 C CA . ILE A 1 99 ? 13.219 2.775 -12.376 1.00 95.69 99 ILE A CA 1
ATOM 777 C C . ILE A 1 99 ? 14.109 3.941 -12.818 1.00 95.69 99 ILE A C 1
ATOM 779 O O . ILE A 1 99 ? 14.642 3.920 -13.928 1.00 95.69 99 ILE A O 1
ATOM 783 N N . ILE A 1 100 ? 14.324 4.934 -11.950 1.00 95.06 100 ILE A N 1
ATOM 784 C CA . ILE A 1 100 ? 15.199 6.079 -12.250 1.00 95.06 100 ILE A CA 1
ATOM 785 C C . ILE A 1 100 ? 16.631 5.604 -12.532 1.00 95.06 100 ILE A C 1
ATOM 787 O O . ILE A 1 100 ? 17.235 6.020 -13.521 1.00 95.06 100 ILE A O 1
ATOM 791 N N . THR A 1 101 ? 17.149 4.701 -11.699 1.00 94.75 101 THR A N 1
ATOM 792 C CA . THR A 1 101 ? 18.501 4.140 -11.847 1.00 94.75 101 THR A CA 1
ATOM 793 C C . THR A 1 101 ? 18.643 3.346 -13.148 1.00 94.75 101 THR A C 1
ATOM 795 O O . THR A 1 101 ? 19.595 3.548 -13.900 1.00 94.75 101 THR A O 1
ATOM 798 N N . CYS A 1 102 ? 17.669 2.490 -13.460 1.00 93.81 102 CYS A N 1
ATOM 799 C CA . CYS A 1 102 ? 17.626 1.693 -14.684 1.00 93.81 102 CYS A CA 1
ATOM 800 C C . CYS A 1 102 ? 17.599 2.564 -15.946 1.00 93.81 102 CYS A C 1
ATOM 802 O O . CYS A 1 102 ? 18.292 2.255 -16.910 1.00 93.81 102 CYS A O 1
ATOM 804 N N . LYS A 1 103 ? 16.862 3.682 -15.938 1.00 91.12 103 LYS A N 1
ATOM 805 C CA . LYS A 1 103 ? 16.809 4.625 -17.071 1.00 91.12 103 LYS A CA 1
ATOM 806 C C . LYS A 1 103 ? 18.138 5.320 -17.361 1.00 91.12 103 LYS A C 1
ATOM 808 O O . LYS A 1 103 ? 18.364 5.752 -18.486 1.00 91.12 103 LYS A O 1
ATOM 813 N N . GLN A 1 104 ? 18.989 5.465 -16.349 1.00 91.69 104 GLN A N 1
ATOM 814 C CA . GLN A 1 104 ? 20.306 6.093 -16.472 1.00 91.69 104 GLN A CA 1
ATOM 815 C C . GLN A 1 104 ? 21.421 5.079 -16.761 1.00 91.69 104 GLN A C 1
ATOM 817 O O . GLN A 1 104 ? 22.558 5.477 -17.016 1.00 91.69 104 GLN A O 1
ATOM 822 N N . ALA A 1 105 ? 21.122 3.779 -16.713 1.00 92.00 105 ALA A N 1
ATOM 823 C CA . ALA A 1 105 ? 22.098 2.729 -16.944 1.00 92.00 105 ALA A CA 1
ATOM 824 C C . ALA A 1 105 ? 22.478 2.621 -18.430 1.00 92.00 105 ALA A C 1
ATOM 826 O O . ALA A 1 105 ? 21.651 2.785 -19.324 1.00 92.00 105 ALA A O 1
ATOM 827 N N . SER A 1 106 ? 23.740 2.277 -18.693 1.00 89.62 106 SER A N 1
ATOM 828 C CA . SER A 1 106 ? 24.225 1.982 -20.050 1.00 89.62 106 SER A CA 1
ATOM 829 C C . SER A 1 106 ? 23.921 0.546 -20.496 1.00 89.62 106 SER A C 1
ATOM 831 O O . SER A 1 106 ? 24.065 0.227 -21.674 1.00 89.62 106 SER A O 1
ATOM 833 N N . ASP A 1 107 ? 23.549 -0.331 -19.559 1.00 94.19 107 ASP A N 1
ATOM 834 C CA . ASP A 1 107 ? 23.205 -1.723 -19.841 1.00 94.19 107 ASP A CA 1
ATOM 835 C C . ASP A 1 107 ? 21.764 -1.835 -20.352 1.00 94.19 107 ASP A C 1
ATOM 837 O O . ASP A 1 107 ? 20.806 -1.534 -19.638 1.00 94.19 107 ASP A O 1
ATOM 841 N N . SER A 1 108 ? 21.616 -2.331 -21.581 1.00 90.56 108 SER A N 1
ATOM 842 C CA . SER A 1 108 ? 20.318 -2.586 -22.212 1.00 90.56 108 SER A CA 1
ATOM 843 C C . SER A 1 108 ? 19.401 -3.503 -21.394 1.00 90.56 108 SER A C 1
ATOM 845 O O . SER A 1 108 ? 18.184 -3.326 -21.441 1.00 90.56 108 SER A O 1
ATOM 847 N N . GLY A 1 109 ? 19.960 -4.450 -20.626 1.00 90.62 109 GLY A N 1
ATOM 848 C CA . GLY A 1 109 ? 19.179 -5.346 -19.772 1.00 90.62 109 GLY A CA 1
ATOM 849 C C . GLY A 1 109 ? 18.491 -4.589 -18.638 1.00 90.62 109 GLY A C 1
ATOM 850 O O . GLY A 1 109 ? 17.278 -4.699 -18.466 1.00 90.62 109 GLY A O 1
ATOM 851 N N . LEU A 1 110 ? 19.248 -3.743 -17.931 1.00 91.25 110 LEU A N 1
ATOM 852 C CA . LEU A 1 110 ? 18.724 -2.903 -16.851 1.00 91.25 110 LEU A CA 1
ATOM 853 C C . LEU A 1 110 ? 17.715 -1.872 -17.358 1.00 91.25 110 LEU A C 1
ATOM 855 O O . LEU A 1 110 ? 16.701 -1.643 -16.701 1.00 91.25 110 LEU A O 1
ATOM 859 N N . VAL A 1 111 ? 17.957 -1.279 -18.531 1.00 93.75 111 VAL A N 1
ATOM 860 C CA . VAL A 1 111 ? 17.006 -0.347 -19.155 1.00 93.75 111 VAL A CA 1
ATOM 861 C C . VAL A 1 111 ? 15.684 -1.055 -19.451 1.00 93.75 111 VAL A C 1
ATOM 863 O O . VAL A 1 111 ? 14.627 -0.538 -19.095 1.00 93.75 111 VAL A O 1
ATOM 866 N N . SER A 1 112 ? 15.728 -2.253 -20.044 1.00 93.62 112 SER A N 1
ATOM 867 C CA . SER A 1 112 ? 14.525 -3.046 -20.320 1.00 93.62 112 SER A CA 1
ATOM 868 C C . SER A 1 112 ? 13.767 -3.397 -19.039 1.00 93.62 112 SER A C 1
ATOM 870 O O . SER A 1 112 ? 12.547 -3.275 -18.996 1.00 93.62 112 SER A O 1
ATOM 872 N N . GLU A 1 113 ? 14.475 -3.795 -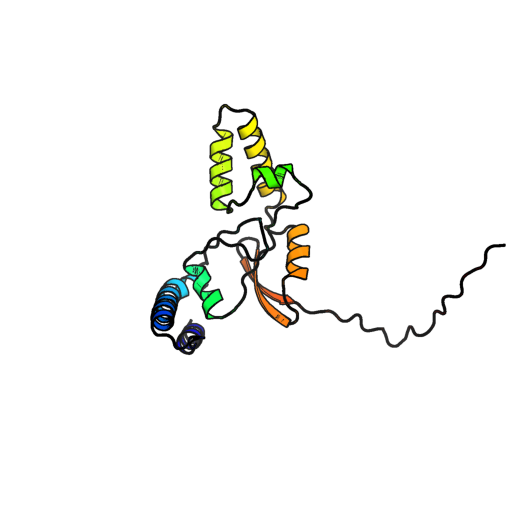17.982 1.00 94.25 113 GLU A N 1
ATOM 873 C CA . GLU A 1 113 ? 13.871 -4.098 -16.683 1.00 94.25 113 GLU A CA 1
ATOM 874 C C . GLU A 1 113 ? 13.175 -2.870 -16.071 1.00 94.25 113 GLU A C 1
ATOM 876 O O . GLU A 1 113 ? 12.053 -2.970 -15.574 1.00 94.25 113 GLU A O 1
ATOM 881 N N . GLY A 1 114 ? 13.805 -1.694 -16.166 1.00 94.88 114 GLY A N 1
ATOM 882 C CA . GLY A 1 114 ? 13.218 -0.428 -15.727 1.00 94.88 114 GLY A CA 1
ATOM 883 C C . GLY A 1 114 ? 11.952 -0.050 -16.498 1.00 94.88 114 GLY A C 1
ATOM 884 O O . GLY A 1 114 ? 10.994 0.416 -15.888 1.00 94.88 114 GLY A O 1
ATOM 885 N N . LEU A 1 115 ? 11.921 -0.293 -17.813 1.00 95.31 115 LEU A N 1
ATOM 886 C CA . LEU A 1 115 ? 10.740 -0.047 -18.650 1.00 95.31 115 LEU A CA 1
ATOM 887 C C . LEU A 1 115 ? 9.570 -0.967 -18.277 1.00 95.31 115 LEU A C 1
ATOM 889 O O . LEU A 1 115 ? 8.435 -0.504 -18.201 1.00 95.31 115 LEU A O 1
ATOM 893 N N . VAL A 1 116 ? 9.836 -2.247 -17.992 1.00 96.56 116 VAL A N 1
ATOM 894 C CA . VAL A 1 116 ? 8.802 -3.195 -17.538 1.00 96.56 116 VAL A CA 1
ATOM 895 C C . VAL A 1 116 ? 8.228 -2.769 -16.184 1.00 96.56 116 VAL A C 1
ATOM 897 O O . VAL A 1 116 ? 7.009 -2.761 -16.001 1.00 96.56 116 VAL A O 1
ATOM 900 N N . ALA A 1 117 ? 9.088 -2.376 -15.239 1.00 96.12 117 ALA A N 1
ATOM 901 C CA . ALA A 1 117 ? 8.659 -1.869 -13.936 1.00 96.12 117 ALA A CA 1
ATOM 902 C C . ALA A 1 117 ? 7.831 -0.575 -14.053 1.00 96.12 117 ALA A C 1
ATOM 904 O O . ALA A 1 117 ? 6.822 -0.421 -13.365 1.00 96.12 117 ALA A O 1
ATOM 905 N N . GLU A 1 118 ? 8.222 0.338 -14.944 1.00 96.38 118 GLU A N 1
ATOM 906 C CA . GLU A 1 118 ? 7.466 1.560 -15.227 1.00 96.38 118 GLU A CA 1
ATOM 907 C C . GLU A 1 118 ? 6.095 1.252 -15.836 1.00 96.38 118 GLU A C 1
ATOM 909 O O . GLU A 1 118 ? 5.076 1.721 -15.328 1.00 96.38 118 GLU A O 1
ATOM 914 N N . GLN A 1 119 ? 6.045 0.392 -16.855 1.00 96.62 119 GLN A N 1
ATOM 915 C CA . GLN A 1 119 ? 4.795 -0.019 -17.489 1.00 96.62 119 GLN A CA 1
ATOM 916 C C . GLN A 1 119 ? 3.840 -0.693 -16.492 1.00 96.62 119 GLN A C 1
ATOM 918 O O . GLN A 1 119 ? 2.621 -0.507 -16.564 1.00 96.62 119 GLN A O 1
ATOM 923 N N . PHE A 1 120 ? 4.368 -1.465 -15.539 1.00 96.50 120 PHE A N 1
ATOM 924 C CA . PHE A 1 120 ? 3.569 -2.021 -14.452 1.00 96.50 120 PHE A CA 1
ATOM 925 C C . PHE A 1 120 ? 2.913 -0.916 -13.615 1.00 96.50 120 PHE A C 1
ATOM 927 O O . PHE A 1 120 ? 1.696 -0.954 -13.421 1.00 96.50 120 PHE A O 1
ATOM 934 N N . LEU A 1 121 ? 3.671 0.090 -13.166 1.00 96.06 121 LEU A N 1
ATOM 935 C CA . LEU A 1 121 ? 3.121 1.200 -12.378 1.00 96.06 121 LEU A CA 1
ATOM 936 C C . LEU A 1 121 ? 2.075 2.007 -13.157 1.00 96.06 121 LEU A C 1
ATOM 938 O O . LEU A 1 121 ? 1.043 2.369 -12.594 1.00 96.06 121 LEU A O 1
ATOM 942 N N . GLU A 1 122 ? 2.300 2.244 -14.449 1.00 95.62 122 GLU A N 1
ATOM 943 C CA . GLU A 1 122 ? 1.357 2.966 -15.309 1.00 95.62 122 GLU A CA 1
ATOM 944 C C . GLU A 1 122 ? 0.059 2.178 -15.532 1.00 95.62 122 GLU A C 1
ATOM 946 O O . GLU A 1 122 ? -1.040 2.700 -15.338 1.00 95.62 122 GLU A O 1
ATOM 951 N N . SER A 1 123 ? 0.168 0.897 -15.894 1.00 95.00 123 SER A N 1
ATOM 952 C CA . SER A 1 123 ? -0.995 0.040 -16.163 1.00 95.00 123 SER A CA 1
ATOM 953 C C . SER A 1 123 ? -1.821 -0.265 -14.911 1.00 95.00 123 SER A C 1
ATOM 955 O O . SER A 1 123 ? -3.029 -0.489 -15.001 1.00 95.00 123 SER A O 1
ATOM 957 N N . THR A 1 124 ? -1.195 -0.227 -13.732 1.00 95.31 124 THR A N 1
ATOM 958 C CA . THR A 1 124 ? -1.838 -0.500 -12.440 1.00 95.31 124 THR A CA 1
ATOM 959 C C . THR A 1 124 ? -2.006 0.748 -11.572 1.00 95.31 124 THR A C 1
ATOM 961 O O . THR A 1 124 ? -2.256 0.633 -10.373 1.00 95.31 124 THR A O 1
ATOM 964 N N . ALA A 1 125 ? -1.988 1.945 -12.172 1.00 93.62 125 ALA A N 1
ATOM 965 C CA . ALA A 1 125 ? -2.089 3.234 -11.477 1.00 93.62 125 ALA A CA 1
ATOM 966 C C . ALA A 1 125 ? -3.335 3.389 -10.576 1.00 93.62 125 ALA A C 1
ATOM 968 O O . ALA A 1 125 ? -3.359 4.229 -9.681 1.00 93.62 125 ALA A O 1
ATOM 969 N N . SER A 1 126 ? -4.366 2.554 -10.762 1.00 92.81 126 SER A N 1
ATOM 970 C CA . SER A 1 126 ? -5.534 2.491 -9.868 1.00 92.81 126 SER A CA 1
ATOM 971 C C . SER A 1 126 ? -5.268 1.834 -8.499 1.00 92.81 126 SER A C 1
ATOM 973 O O . SER A 1 126 ? -6.185 1.762 -7.671 1.00 92.81 126 SER A O 1
ATOM 975 N N . GLN A 1 127 ? -4.039 1.345 -8.276 1.00 95.31 127 GLN A N 1
ATOM 976 C CA . GLN A 1 127 ? -3.553 0.672 -7.064 1.00 95.31 127 GLN A CA 1
ATOM 977 C C . GLN A 1 127 ? -4.380 -0.563 -6.670 1.00 95.31 127 GLN A C 1
ATOM 979 O O . GLN A 1 127 ? -4.510 -0.915 -5.498 1.00 95.31 127 GLN A O 1
ATOM 984 N N . LEU A 1 128 ? -4.990 -1.210 -7.660 1.00 95.94 128 LEU A N 1
ATOM 985 C CA . LEU A 1 128 ? -5.750 -2.439 -7.495 1.00 95.94 128 LEU A CA 1
ATOM 986 C C . LEU A 1 128 ? -5.591 -3.288 -8.751 1.00 95.94 128 LEU A C 1
ATOM 988 O O . LEU A 1 128 ? -5.798 -2.813 -9.866 1.00 95.94 128 LEU A O 1
ATOM 992 N N . THR A 1 129 ? -5.242 -4.551 -8.551 1.00 96.00 129 THR A N 1
ATOM 993 C CA . THR A 1 129 ? -5.052 -5.536 -9.619 1.00 96.00 129 THR A CA 1
ATOM 994 C C . THR A 1 129 ? -6.060 -6.666 -9.478 1.00 96.00 129 THR A C 1
ATOM 996 O O . THR A 1 129 ? -6.592 -6.896 -8.391 1.00 96.00 129 THR A O 1
ATOM 999 N N . TYR A 1 130 ? -6.320 -7.387 -10.569 1.00 94.94 130 TYR A N 1
ATOM 1000 C CA . TYR A 1 130 ? -7.194 -8.559 -10.519 1.00 94.94 130 TYR A CA 1
ATOM 1001 C C . TYR A 1 130 ? -6.626 -9.638 -9.588 1.00 94.94 130 TYR A C 1
ATOM 1003 O O . TYR A 1 130 ? -7.338 -10.125 -8.714 1.00 94.94 130 TYR A O 1
ATOM 1011 N N . HIS A 1 131 ? -5.326 -9.931 -9.707 1.00 95.94 131 HIS A N 1
ATOM 1012 C CA . HIS A 1 131 ? -4.630 -10.857 -8.814 1.00 95.94 131 HIS A CA 1
ATOM 1013 C C . HIS A 1 131 ? -4.768 -10.441 -7.340 1.00 95.94 131 HIS A C 1
ATOM 1015 O O . HIS A 1 131 ? -5.214 -11.232 -6.512 1.00 95.94 131 HIS A O 1
ATOM 1021 N N . GLY A 1 132 ? -4.499 -9.169 -7.028 1.00 95.88 132 GLY A N 1
ATOM 1022 C CA . GLY A 1 132 ? -4.663 -8.642 -5.674 1.00 95.88 132 GLY A CA 1
ATOM 1023 C C . GLY A 1 132 ? -6.100 -8.709 -5.155 1.00 95.88 132 GLY A C 1
ATOM 1024 O O . GLY A 1 132 ? -6.301 -8.965 -3.975 1.00 95.88 132 GLY A O 1
ATOM 1025 N N . LEU A 1 133 ? -7.114 -8.549 -6.011 1.00 94.44 133 LEU A N 1
ATOM 1026 C CA . LEU A 1 133 ? -8.516 -8.722 -5.616 1.00 94.44 133 LEU A CA 1
ATOM 1027 C C . LEU A 1 133 ? -8.842 -10.183 -5.262 1.00 94.44 133 LEU A C 1
ATOM 1029 O O . LEU A 1 133 ? -9.547 -10.437 -4.280 1.00 94.44 133 LEU A O 1
ATOM 1033 N N . CYS A 1 134 ? -8.331 -11.139 -6.039 1.00 94.69 134 CYS A N 1
ATOM 1034 C CA . CYS A 1 134 ? -8.477 -12.563 -5.746 1.00 94.69 134 CYS A CA 1
ATOM 1035 C C . CYS A 1 134 ? -7.796 -12.930 -4.422 1.00 94.69 134 CYS A C 1
ATOM 1037 O O . CYS A 1 134 ? -8.421 -13.576 -3.579 1.00 94.69 134 CYS A O 1
ATOM 1039 N N . GLU A 1 135 ? -6.562 -12.469 -4.203 1.00 95.56 135 GLU A N 1
ATOM 1040 C CA . GLU A 1 135 ? -5.854 -12.701 -2.942 1.00 95.56 135 GLU A CA 1
ATOM 1041 C C . GLU A 1 135 ? -6.543 -12.030 -1.753 1.00 95.56 135 GLU A C 1
ATOM 1043 O O . GLU A 1 135 ? -6.699 -12.666 -0.715 1.00 95.56 135 GLU A O 1
ATOM 1048 N N . LEU A 1 136 ? -7.036 -10.795 -1.898 1.00 94.69 136 LEU A N 1
ATOM 1049 C CA . LEU A 1 136 ? -7.798 -10.111 -0.846 1.00 94.69 136 LEU A CA 1
ATOM 1050 C C . LEU A 1 136 ? -9.032 -10.916 -0.450 1.00 94.69 136 LEU A C 1
ATOM 1052 O O . LEU A 1 136 ? -9.302 -11.117 0.732 1.00 94.69 136 LEU A O 1
ATOM 1056 N N . THR A 1 137 ? -9.763 -11.417 -1.445 1.00 92.25 137 THR A N 1
ATOM 1057 C CA . THR A 1 137 ? -10.958 -12.232 -1.213 1.00 92.25 137 THR A CA 1
ATOM 1058 C C . THR A 1 137 ? -10.618 -13.521 -0.461 1.00 92.25 137 THR A C 1
ATOM 1060 O O . THR A 1 137 ? -11.418 -13.973 0.359 1.00 92.25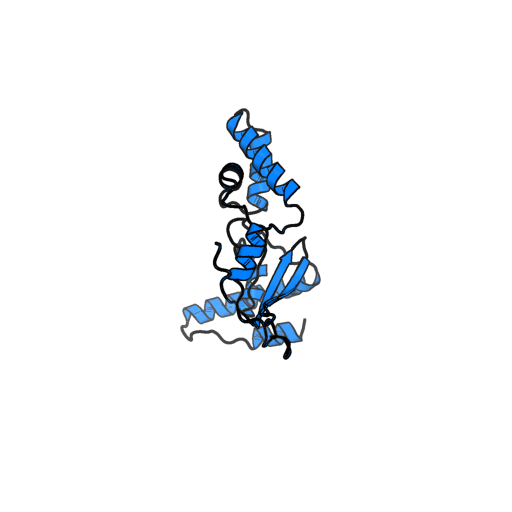 137 THR A O 1
ATOM 1063 N N . ALA A 1 138 ? -9.441 -14.106 -0.695 1.00 92.38 138 ALA A N 1
ATOM 1064 C CA . ALA A 1 138 ? -8.979 -15.301 0.006 1.00 92.38 138 ALA A CA 1
ATOM 1065 C C . ALA A 1 138 ? -8.416 -15.008 1.412 1.00 92.38 138 ALA A C 1
ATOM 1067 O O . ALA A 1 138 ? -8.633 -15.801 2.326 1.00 92.38 138 ALA A O 1
ATOM 1068 N N . ALA A 1 139 ? -7.712 -13.888 1.591 1.00 93.12 139 ALA A N 1
ATOM 1069 C CA . ALA A 1 139 ? -6.992 -13.548 2.817 1.00 93.12 139 ALA A CA 1
ATOM 1070 C C . ALA A 1 139 ? -7.880 -12.924 3.903 1.00 93.12 139 ALA A C 1
ATOM 1072 O O . ALA A 1 139 ? -7.672 -13.187 5.089 1.00 93.12 139 ALA A O 1
ATOM 1073 N N . VAL A 1 140 ? -8.858 -12.097 3.518 1.00 93.06 140 VAL A N 1
ATOM 1074 C CA . VAL A 1 140 ? -9.743 -11.413 4.471 1.00 93.06 140 VAL A CA 1
ATOM 1075 C C . VAL A 1 140 ? -10.721 -12.421 5.075 1.00 93.06 140 VAL A C 1
ATOM 1077 O O . VAL A 1 140 ? -11.374 -13.192 4.356 1.00 93.06 140 VAL A O 1
ATOM 1080 N N . ARG A 1 141 ? -10.841 -12.419 6.407 1.00 91.12 141 ARG A N 1
ATOM 1081 C CA . ARG A 1 141 ? -11.757 -13.317 7.119 1.00 91.12 141 ARG A CA 1
ATOM 1082 C C . ARG A 1 141 ? -13.195 -12.818 7.033 1.00 91.12 141 ARG A C 1
ATOM 1084 O O . ARG A 1 141 ? -13.466 -11.622 6.986 1.00 91.12 141 ARG A O 1
ATOM 1091 N N . GLU A 1 142 ? -14.132 -13.758 7.024 1.00 91.69 142 GLU A N 1
ATOM 1092 C CA . GLU A 1 142 ? -15.558 -13.435 7.007 1.00 91.69 142 GLU A CA 1
ATOM 1093 C C . GLU A 1 142 ? -15.960 -12.650 8.265 1.00 91.69 142 GLU A C 1
ATOM 1095 O O . GLU A 1 142 ? -15.619 -13.042 9.383 1.00 91.69 142 GLU A O 1
ATOM 1100 N N . GLY A 1 143 ? -16.669 -11.533 8.081 1.00 89.06 143 GLY A N 1
ATOM 1101 C CA . GLY A 1 143 ? -17.091 -10.639 9.162 1.00 89.06 143 GLY A CA 1
ATOM 1102 C C . GLY A 1 143 ? -15.972 -9.806 9.806 1.00 89.06 143 GLY A C 1
ATOM 1103 O O . GLY A 1 143 ? -16.242 -9.084 10.765 1.00 89.06 143 GLY A O 1
ATOM 1104 N N . GLU A 1 144 ? -14.733 -9.877 9.310 1.00 90.81 144 GLU A N 1
ATOM 1105 C CA . GLU A 1 144 ? -13.601 -9.101 9.830 1.00 90.81 144 GLU A CA 1
ATOM 1106 C C . GLU A 1 144 ? -13.660 -7.648 9.344 1.00 90.81 144 GLU A C 1
ATOM 1108 O O . GLU A 1 144 ? -13.714 -7.377 8.143 1.00 90.81 144 GLU A O 1
ATOM 1113 N N . LEU A 1 145 ? -13.632 -6.703 10.288 1.00 93.00 145 LEU A N 1
ATOM 1114 C CA . LEU A 1 145 ? -13.441 -5.286 9.991 1.00 93.00 145 LEU A CA 1
ATOM 1115 C C . LEU A 1 145 ? -11.955 -5.011 9.778 1.00 93.00 145 LEU A C 1
ATOM 1117 O O . LEU A 1 145 ? -11.131 -5.281 10.649 1.00 93.00 145 LEU A O 1
ATOM 1121 N N . SER A 1 146 ? -11.629 -4.439 8.628 1.00 94.75 146 SER A N 1
ATOM 1122 C CA . SER A 1 146 ? -10.263 -4.115 8.228 1.00 94.75 146 SER A CA 1
ATOM 1123 C C . SER A 1 146 ? -10.201 -2.753 7.541 1.00 94.75 146 SER A C 1
ATOM 1125 O O . SER A 1 146 ? -11.224 -2.165 7.176 1.00 94.75 146 SER A O 1
ATOM 1127 N N . VAL A 1 147 ? -8.992 -2.225 7.383 1.00 95.19 147 VAL A N 1
ATOM 1128 C CA . VAL A 1 147 ? -8.721 -1.005 6.624 1.00 95.19 147 VAL A CA 1
ATOM 1129 C C . VAL A 1 147 ? -8.141 -1.398 5.273 1.00 95.19 147 VAL A C 1
ATOM 1131 O O . VAL A 1 147 ? -7.208 -2.187 5.191 1.00 95.19 147 VAL A O 1
ATOM 1134 N N . PHE A 1 148 ? -8.690 -0.835 4.204 1.00 96.19 148 PHE A N 1
ATOM 1135 C CA . PHE A 1 148 ? -8.264 -1.064 2.833 1.00 96.19 148 PHE A CA 1
ATOM 1136 C C . PHE A 1 148 ? -7.672 0.214 2.239 1.00 96.19 148 PHE A C 1
ATOM 1138 O O . PHE A 1 148 ? -8.361 1.234 2.133 1.00 96.19 148 PHE A O 1
ATOM 1145 N N . PHE A 1 149 ? -6.403 0.150 1.846 1.00 95.50 149 PHE A N 1
ATOM 1146 C CA . PHE A 1 149 ? -5.686 1.227 1.178 1.00 95.50 149 PHE A CA 1
ATOM 1147 C C . PHE A 1 149 ? -5.763 1.070 -0.343 1.00 95.50 149 PHE A C 1
ATOM 1149 O O . PHE A 1 149 ? -5.352 0.050 -0.904 1.00 95.50 149 PHE A O 1
ATOM 1156 N N . ARG A 1 150 ? -6.278 2.103 -1.015 1.00 94.75 150 ARG A N 1
ATOM 1157 C CA . ARG A 1 150 ? -6.320 2.194 -2.477 1.00 94.75 150 ARG A CA 1
ATOM 1158 C C . ARG A 1 150 ? -6.414 3.642 -2.928 1.00 94.75 150 ARG A C 1
ATOM 1160 O O . ARG A 1 150 ? -7.244 4.392 -2.428 1.00 94.75 150 ARG A O 1
ATOM 1167 N N . ASN A 1 151 ? -5.645 3.990 -3.953 1.00 91.50 151 ASN A N 1
ATOM 1168 C CA . ASN A 1 151 ? -5.653 5.297 -4.608 1.00 91.50 151 ASN A CA 1
ATOM 1169 C C . ASN A 1 151 ? -5.497 6.451 -3.602 1.00 91.50 151 ASN A C 1
ATOM 1171 O O . ASN A 1 151 ? -6.290 7.391 -3.591 1.00 91.50 151 ASN A O 1
ATOM 1175 N N . ASN A 1 152 ? -4.505 6.326 -2.713 1.00 88.50 152 ASN A N 1
ATOM 1176 C CA . ASN A 1 152 ? -4.222 7.274 -1.627 1.00 88.50 152 ASN A CA 1
ATOM 1177 C C . ASN A 1 152 ? -5.405 7.509 -0.664 1.00 88.50 152 ASN A C 1
ATOM 1179 O O . ASN A 1 152 ? -5.483 8.547 -0.008 1.00 88.50 152 ASN A O 1
ATOM 1183 N N . HIS A 1 153 ? -6.333 6.554 -0.576 1.00 92.31 153 HIS A N 1
ATOM 1184 C CA . HIS A 1 153 ? -7.494 6.604 0.303 1.00 92.31 153 HIS A CA 1
ATOM 1185 C C . HIS A 1 153 ? -7.549 5.366 1.202 1.00 92.31 153 HIS A C 1
ATOM 1187 O O . HIS A 1 153 ? -7.307 4.243 0.753 1.00 92.31 153 HIS A O 1
ATOM 1193 N N . PHE A 1 154 ? -7.923 5.574 2.465 1.00 92.94 154 PHE A N 1
ATOM 1194 C CA . PHE A 1 154 ? -8.176 4.510 3.435 1.00 92.94 154 PHE A CA 1
ATOM 1195 C C . PHE A 1 154 ? -9.681 4.301 3.575 1.00 92.94 154 PHE A C 1
ATOM 1197 O O . PHE A 1 154 ? -10.424 5.232 3.876 1.00 92.94 154 PHE A O 1
ATOM 1204 N N . SER A 1 155 ? -10.139 3.073 3.359 1.00 93.69 155 SER A N 1
ATOM 1205 C CA . SER A 1 155 ? -11.556 2.705 3.436 1.00 93.69 155 SER A CA 1
ATOM 1206 C C . SER A 1 155 ? -11.759 1.631 4.496 1.00 93.69 155 SER A C 1
ATOM 1208 O O . SER A 1 155 ? -10.919 0.750 4.642 1.00 93.69 155 SER A O 1
ATOM 1210 N N . THR A 1 156 ? -12.879 1.652 5.212 1.00 93.69 156 THR A N 1
ATOM 1211 C CA . THR A 1 156 ? -13.267 0.511 6.052 1.00 93.69 156 THR A CA 1
ATOM 1212 C C . THR A 1 156 ? -13.828 -0.594 5.163 1.00 93.69 156 THR A C 1
ATOM 1214 O O . THR A 1 156 ? -14.742 -0.353 4.374 1.00 93.69 156 THR A O 1
ATOM 1217 N N . MET A 1 157 ? -13.282 -1.798 5.285 1.00 94.62 157 MET A N 1
ATOM 1218 C CA . MET A 1 157 ? -13.661 -2.973 4.512 1.00 94.62 157 MET A CA 1
ATOM 1219 C C . MET A 1 157 ? -14.153 -4.073 5.450 1.00 94.62 157 MET A C 1
ATOM 1221 O O . MET A 1 157 ? -13.565 -4.323 6.501 1.00 94.62 157 MET A O 1
ATOM 1225 N N . ILE A 1 158 ? -15.233 -4.736 5.049 1.00 93.44 158 ILE A N 1
ATOM 1226 C CA . ILE A 1 158 ? -15.744 -5.942 5.694 1.00 93.44 158 ILE A CA 1
ATOM 1227 C C . ILE A 1 158 ? -16.025 -6.975 4.614 1.00 93.44 158 ILE A C 1
ATOM 1229 O O . ILE A 1 158 ? -16.627 -6.654 3.585 1.00 93.44 158 ILE A O 1
ATOM 1233 N N . LYS A 1 159 ? -15.581 -8.211 4.836 1.00 91.75 159 LYS A N 1
ATOM 1234 C CA . LYS A 1 159 ? -15.976 -9.327 3.984 1.00 91.75 159 LYS A CA 1
ATOM 1235 C C . LYS A 1 159 ? -17.309 -9.869 4.475 1.00 91.75 159 LYS A C 1
ATOM 1237 O O . LYS A 1 159 ? -17.471 -10.130 5.668 1.00 91.75 159 LYS A O 1
ATOM 1242 N N . HIS A 1 160 ? -18.248 -9.982 3.544 1.00 90.75 160 HIS A N 1
ATOM 1243 C CA . HIS A 1 160 ? -19.533 -10.603 3.793 1.00 90.75 160 HIS A CA 1
ATOM 1244 C C . HIS A 1 160 ? -19.843 -11.630 2.706 1.00 90.75 160 HIS A C 1
ATOM 1246 O O . HIS A 1 160 ? -19.958 -11.282 1.528 1.00 90.75 160 HIS A O 1
ATOM 1252 N N . GLU A 1 161 ? -20.015 -12.882 3.106 1.00 80.00 161 GLU A N 1
ATOM 1253 C CA . GLU A 1 161 ? -20.551 -13.950 2.279 1.00 80.00 161 GLU A CA 1
ATOM 1254 C C . GLU A 1 161 ? -22.009 -13.605 1.976 1.00 80.00 161 GLU A C 1
ATOM 1256 O O . GLU A 1 161 ? -22.912 -13.751 2.808 1.00 80.00 161 GLU A O 1
ATOM 1261 N N . VAL A 1 162 ? -22.267 -13.146 0.752 1.00 67.62 162 VAL A N 1
ATOM 1262 C CA . VAL A 1 162 ? -23.635 -13.087 0.248 1.00 67.62 162 VAL A CA 1
ATOM 1263 C C . VAL A 1 162 ? -24.070 -14.530 0.034 1.00 67.62 162 VAL A C 1
ATOM 1265 O O . VAL A 1 162 ? -23.826 -15.116 -1.018 1.00 67.62 162 VAL A O 1
ATOM 1268 N N . TRP A 1 163 ? -24.703 -15.116 1.052 1.00 49.09 163 TRP A N 1
ATOM 1269 C CA . TRP A 1 163 ? -25.394 -16.395 0.931 1.00 49.09 163 TRP A CA 1
ATOM 1270 C C . TRP A 1 163 ? -26.221 -16.371 -0.364 1.00 49.09 163 TRP A C 1
ATOM 1272 O O . TRP A 1 163 ? -27.069 -15.475 -0.500 1.00 49.09 163 TRP A O 1
ATOM 1282 N N . PRO A 1 164 ? -26.043 -17.313 -1.313 1.00 54.94 164 PRO A N 1
ATOM 1283 C CA . PRO A 1 164 ? -27.020 -17.465 -2.368 1.00 54.94 164 PRO A CA 1
ATOM 1284 C C . PRO A 1 164 ? -28.270 -17.950 -1.654 1.00 54.94 164 PRO A C 1
ATOM 1286 O O . PRO A 1 164 ? -28.389 -19.131 -1.342 1.00 54.94 164 PRO A O 1
ATOM 1289 N N . ARG A 1 165 ? -29.193 -17.040 -1.313 1.00 45.69 165 ARG A N 1
ATOM 1290 C CA . ARG A 1 165 ? -30.519 -17.459 -0.862 1.00 45.69 165 ARG A CA 1
ATOM 1291 C C . ARG A 1 165 ? -31.022 -18.331 -1.999 1.00 45.69 165 ARG A C 1
ATOM 1293 O O . ARG A 1 165 ? -31.201 -17.789 -3.092 1.00 45.69 165 ARG A O 1
ATOM 1300 N N . PRO A 1 166 ? -31.240 -19.646 -1.796 1.00 48.56 166 PRO A N 1
ATOM 1301 C CA . PRO A 1 166 ? -32.074 -20.356 -2.733 1.00 48.56 166 PRO A CA 1
ATOM 1302 C C . PRO A 1 166 ? -33.376 -19.572 -2.690 1.00 48.56 166 PRO A C 1
ATOM 1304 O O . PRO A 1 166 ? -33.979 -19.434 -1.621 1.00 48.56 166 PRO A O 1
ATOM 1307 N N . CYS A 1 167 ? -33.758 -18.958 -3.807 1.00 50.53 167 CYS A N 1
ATOM 1308 C CA . CYS A 1 167 ? -35.099 -18.425 -3.929 1.00 50.53 167 CYS A CA 1
ATOM 1309 C C . CYS A 1 167 ? -36.035 -19.568 -3.503 1.00 50.53 167 CYS A C 1
ATOM 1311 O O . CYS A 1 167 ? -35.932 -20.655 -4.087 1.00 50.53 167 CYS A O 1
ATOM 1313 N N . PRO A 1 168 ? -36.888 -19.392 -2.477 1.00 48.84 168 PRO A N 1
ATOM 1314 C CA . PRO A 1 168 ? -37.858 -20.410 -2.109 1.00 48.84 168 PRO A CA 1
ATOM 1315 C C . PRO A 1 168 ? -38.873 -20.483 -3.256 1.00 48.84 168 PRO A C 1
ATOM 1317 O O . PRO A 1 168 ? -39.841 -19.733 -3.297 1.00 48.84 168 PRO A O 1
ATOM 1320 N N . GLY A 1 169 ? -38.565 -21.297 -4.266 1.00 53.84 169 GLY A N 1
ATOM 1321 C CA . GLY A 1 169 ? -39.292 -21.346 -5.534 1.00 53.84 169 GLY A CA 1
ATOM 1322 C C . GLY A 1 169 ? -38.648 -22.213 -6.620 1.00 53.84 169 GLY A C 1
ATOM 1323 O O . GLY A 1 169 ? -39.362 -22.691 -7.490 1.00 53.84 169 GLY A O 1
ATOM 1324 N N . PHE A 1 170 ? -37.342 -22.499 -6.557 1.00 47.47 170 PHE A N 1
ATOM 1325 C CA . PHE A 1 170 ? -36.678 -23.420 -7.497 1.00 47.47 170 PHE A CA 1
ATOM 1326 C C . PHE A 1 170 ? -36.376 -24.783 -6.852 1.00 47.47 170 PHE A C 1
ATOM 1328 O O . PHE A 1 170 ? -35.236 -25.218 -6.742 1.00 47.47 170 PHE A O 1
ATOM 1335 N N . LEU A 1 171 ? -37.431 -25.478 -6.424 1.00 47.38 171 LEU A N 1
ATOM 1336 C CA . LEU A 1 171 ? -37.433 -26.931 -6.218 1.00 47.38 171 LEU A CA 1
ATOM 1337 C C . LEU A 1 171 ? -38.236 -27.531 -7.374 1.00 47.38 171 LEU A C 1
ATOM 1339 O O . LEU A 1 171 ? -39.444 -27.717 -7.267 1.00 47.38 171 LEU A O 1
ATOM 1343 N N . GLY A 1 172 ? -37.591 -27.750 -8.520 1.00 49.91 172 GLY A N 1
ATOM 1344 C CA . GLY A 1 172 ? -38.310 -28.253 -9.691 1.00 49.91 172 GLY A CA 1
ATOM 1345 C C . GLY A 1 172 ? -37.531 -28.244 -10.997 1.00 49.91 172 GLY A C 1
ATOM 1346 O O . GLY A 1 172 ? -38.041 -27.763 -11.999 1.00 49.91 172 GLY A O 1
ATOM 1347 N N . ALA A 1 173 ? -36.313 -28.774 -11.015 1.00 43.56 173 ALA A N 1
ATOM 1348 C CA . ALA A 1 173 ? -35.711 -29.228 -12.265 1.00 43.56 173 ALA A CA 1
ATOM 1349 C C . ALA A 1 173 ? -34.974 -30.536 -11.990 1.00 43.56 173 ALA A C 1
ATOM 1351 O O . ALA A 1 173 ? -33.800 -30.559 -11.631 1.00 43.56 173 ALA A O 1
ATOM 1352 N N . SER A 1 174 ? -35.708 -31.643 -12.105 1.00 42.25 174 SER A N 1
ATOM 1353 C CA . SER A 1 174 ? -35.112 -32.967 -12.203 1.00 42.25 174 SER A CA 1
ATOM 1354 C C . SER A 1 174 ? -34.221 -32.998 -13.445 1.00 42.25 174 SER A C 1
ATOM 1356 O O . SER A 1 174 ? -34.724 -32.966 -14.570 1.00 42.25 174 SER A O 1
ATOM 1358 N N . MET A 1 175 ? -32.906 -33.069 -13.254 1.00 43.38 175 MET A N 1
ATOM 1359 C CA . MET A 1 175 ? -31.998 -33.488 -14.317 1.00 43.38 175 MET A CA 1
ATOM 1360 C C . MET A 1 175 ? -32.296 -34.961 -14.607 1.00 43.38 175 MET A C 1
ATOM 1362 O O . MET A 1 175 ? -31.890 -35.845 -13.858 1.00 43.38 175 MET A O 1
ATOM 1366 N N . THR A 1 176 ? -33.048 -35.225 -15.672 1.00 42.31 176 THR A N 1
ATOM 1367 C CA . THR A 1 176 ? -33.029 -36.536 -16.323 1.00 42.31 176 THR A CA 1
ATOM 1368 C C . THR A 1 176 ? -32.016 -36.467 -17.467 1.00 42.31 176 THR A C 1
ATOM 1370 O O . THR A 1 176 ? -32.000 -35.476 -18.201 1.00 42.31 176 THR A O 1
ATOM 1373 N N . PRO A 1 177 ? -31.124 -37.459 -17.615 1.00 41.84 177 PRO A N 1
ATOM 1374 C CA . PRO A 1 177 ? -30.189 -37.483 -18.727 1.00 41.84 177 PRO A CA 1
ATOM 1375 C C . PRO A 1 177 ? -30.940 -37.889 -19.998 1.00 41.84 177 PRO A C 1
ATOM 1377 O O . PRO A 1 177 ? -31.523 -38.971 -20.072 1.00 41.84 177 PRO A O 1
ATOM 1380 N N . VAL A 1 178 ? -30.921 -37.015 -21.005 1.00 39.44 178 VAL A N 1
ATOM 1381 C CA . VAL A 1 178 ? -31.360 -37.346 -22.364 1.00 39.44 178 VAL A CA 1
ATOM 1382 C C . VAL A 1 178 ? -30.404 -38.406 -22.906 1.00 39.44 178 VAL A C 1
ATOM 1384 O O . VAL A 1 178 ? -29.220 -38.147 -23.116 1.00 39.44 178 VAL A O 1
ATOM 1387 N N . THR A 1 179 ? -30.910 -39.621 -23.088 1.00 43.81 179 THR A N 1
ATOM 1388 C CA . THR A 1 179 ? -30.224 -40.692 -23.810 1.00 43.81 179 THR A CA 1
ATOM 1389 C C . THR A 1 179 ? -30.353 -40.400 -25.303 1.00 43.81 179 THR A C 1
ATOM 1391 O O . THR A 1 179 ? -31.460 -40.280 -25.819 1.00 43.81 179 THR A O 1
ATOM 1394 N N . LEU A 1 180 ? -29.216 -40.229 -25.980 1.00 38.75 180 LEU A N 1
ATOM 1395 C CA . LEU A 1 180 ? -29.149 -40.151 -27.437 1.00 38.75 180 LEU A CA 1
ATOM 1396 C C . LEU A 1 180 ? -29.410 -41.540 -28.032 1.00 38.75 180 LEU A C 1
ATOM 1398 O O . LEU A 1 180 ? -28.754 -42.509 -27.646 1.00 38.75 180 LEU A O 1
ATOM 1402 N N . SER A 1 181 ? -30.328 -41.601 -28.992 1.00 47.47 181 SER A N 1
ATOM 1403 C CA . SER A 1 181 ? -30.498 -42.692 -29.957 1.00 47.47 181 SER A CA 1
ATOM 1404 C C . SER A 1 181 ? -30.479 -42.107 -31.357 1.00 47.47 181 SER A C 1
ATOM 1406 O O . SER A 1 181 ? -31.178 -41.080 -31.523 1.00 47.47 181 SER A O 1
#

Secondary structure (DSSP, 8-state):
-HHHHHHHHTPPPSS--HHHHHHHHHHHHHHHHHTTHHHH-----BBTTSTT-B---GGGHHHHHHT--EEEB----TT-HHHHHHHTT-BHHHHHHHHHHHHH-S-HHHHHHHHHHHHHHHHTTTSB-HHHHHHHHHHSPBT-EEEEEETTEEEEEEB--------TT------------

InterPro domains:
  IPR007518 MINDY deubiquitinase [PTHR18063] (1-161)
  IPR033979 MINDY deubiquitinase domain [PF04424] (2-161)

Foldseek 3Di:
DVVLLVLLVPQDQPDDDPVSVVVSVVLNVLCVVCVVCVVVADDWWAWQDAFQGTDDDSRCSSCVSNVAGETFARHDDPVPVLLCVLRPGDIPVRSVVQLVVLCPDPDPVSVVSSVSSVVSCVVCVQRHDPNSVVRCLVPADAQGWHWYDTPSDIDTDHDHPPPPPPPPPPPDDPDDDDDDD

Organism: NCBI:txid2861861

pLDDT: mean 85.17, std 15.12, range [38.75, 97.56]